Protein AF-A0A932V2Q3-F1 (afdb_monomer_lite)

pLDDT: mean 86.54, std 5.12, range [71.06, 93.81]

Radius of gyration: 13.2 Å; chains: 1; bounding box: 28×33×29 Å

Secondary structure (DSSP, 8-state):
-TTTS--SEEEEEE-TTTTHHHHHHHHHH-TT-EEEEEE-SSGGGHHHHHHHHHHH--SEEEPPTT-TTT-TTSHHHHHHHHHHHHTT--EEEEEHHHHHTT-SEEEEEETTT--EE-HHHHHHTT-PPPTT-EE-

Structure (mmCIF, N/CA/C/O backbone):
data_AF-A0A932V2Q3-F1
#
_entry.id   AF-A0A932V2Q3-F1
#
loop_
_atom_site.group_PDB
_atom_site.id
_atom_site.type_symbol
_atom_site.label_atom_id
_atom_site.label_alt_id
_atom_site.label_comp_id
_atom_site.label_asym_id
_atom_site.label_entity_id
_atom_site.label_seq_id
_atom_site.pdbx_PDB_ins_code
_atom_site.Cartn_x
_atom_site.Cartn_y
_atom_site.Cartn_z
_atom_site.occupancy
_atom_site.B_iso_or_equiv
_atom_site.auth_seq_id
_atom_site.auth_comp_id
_atom_site.auth_asym_id
_atom_site.auth_atom_id
_atom_site.pdbx_PDB_model_num
ATOM 1 N N . MET A 1 1 ? -2.953 -3.884 -9.403 1.00 71.06 1 MET A N 1
ATOM 2 C CA . MET A 1 1 ? -3.265 -4.490 -8.091 1.00 71.06 1 MET A CA 1
ATOM 3 C C . MET A 1 1 ? -4.175 -5.707 -8.214 1.00 71.06 1 MET A C 1
ATOM 5 O O . MET A 1 1 ? -3.697 -6.764 -7.868 1.00 71.06 1 MET A O 1
ATOM 9 N N . LYS A 1 2 ? -5.369 -5.631 -8.825 1.00 71.88 2 LYS A N 1
ATOM 10 C CA . LYS A 1 2 ? -6.261 -6.798 -9.059 1.00 71.88 2 LYS A CA 1
ATOM 11 C C . LYS A 1 2 ? -5.620 -8.071 -9.627 1.00 71.88 2 LYS A C 1
ATOM 13 O O . LYS A 1 2 ? -5.977 -9.171 -9.242 1.00 71.88 2 LYS A O 1
ATOM 18 N N . LYS A 1 3 ? -4.686 -7.923 -10.574 1.00 73.56 3 LYS A N 1
ATOM 19 C CA . LYS A 1 3 ? -3.943 -9.065 -11.141 1.00 73.56 3 LYS A CA 1
ATOM 20 C C . LYS A 1 3 ? -2.920 -9.663 -10.166 1.00 73.56 3 LYS A C 1
ATOM 22 O O . LYS A 1 3 ? -2.552 -10.816 -10.316 1.00 73.56 3 LYS A O 1
ATOM 27 N N . ALA A 1 4 ? -2.430 -8.854 -9.229 1.00 75.62 4 ALA A N 1
ATOM 28 C CA . ALA A 1 4 ? -1.436 -9.237 -8.232 1.00 75.62 4 ALA A CA 1
ATOM 29 C C . ALA A 1 4 ? -2.104 -9.818 -6.978 1.00 75.62 4 ALA A C 1
ATOM 31 O O . ALA A 1 4 ? -1.672 -10.857 -6.496 1.00 75.62 4 ALA A O 1
ATOM 32 N N . TRP A 1 5 ? -3.175 -9.180 -6.497 1.00 78.62 5 TRP A N 1
ATOM 33 C CA . TRP A 1 5 ? -3.964 -9.597 -5.342 1.00 78.62 5 TRP A CA 1
ATOM 34 C C . TRP A 1 5 ? -5.460 -9.526 -5.657 1.00 78.62 5 TRP A C 1
ATOM 36 O O . TRP A 1 5 ? -5.896 -8.537 -6.259 1.00 78.62 5 TRP A O 1
ATOM 46 N N . PRO A 1 6 ? -6.255 -10.517 -5.224 1.00 72.50 6 PRO A N 1
ATOM 47 C CA . PRO A 1 6 ? -7.704 -10.414 -5.258 1.00 72.50 6 PRO A CA 1
ATOM 48 C C . PRO A 1 6 ? -8.147 -9.400 -4.194 1.00 72.50 6 PRO A C 1
ATOM 50 O O . PRO A 1 6 ? -8.270 -9.734 -3.023 1.00 72.50 6 PRO A O 1
ATOM 53 N N . CYS A 1 7 ? -8.326 -8.141 -4.594 1.00 81.56 7 CYS A N 1
ATOM 54 C CA . CYS A 1 7 ? -8.788 -7.068 -3.719 1.00 81.56 7 CYS A CA 1
ATOM 55 C C . CYS A 1 7 ? -10.052 -6.408 -4.281 1.00 81.56 7 CYS A C 1
ATOM 57 O O . CYS A 1 7 ? -10.106 -6.016 -5.453 1.00 81.56 7 CYS A O 1
ATOM 59 N N . GLU A 1 8 ? -11.065 -6.273 -3.428 1.00 87.69 8 GLU A N 1
ATOM 60 C CA . GLU A 1 8 ? -12.301 -5.550 -3.714 1.00 87.69 8 GLU A CA 1
ATOM 61 C C . GLU A 1 8 ? -12.270 -4.152 -3.104 1.00 87.69 8 GLU A C 1
ATOM 63 O O . GLU A 1 8 ? -12.750 -3.206 -3.725 1.00 87.69 8 GLU A O 1
ATOM 68 N N . THR A 1 9 ? -11.681 -4.003 -1.917 1.00 91.44 9 THR A N 1
ATOM 69 C CA . THR A 1 9 ? -11.577 -2.742 -1.185 1.00 91.44 9 THR A CA 1
ATOM 70 C C . THR A 1 9 ? -10.122 -2.395 -0.904 1.00 91.44 9 THR A C 1
ATOM 72 O O . THR A 1 9 ? -9.409 -3.130 -0.225 1.00 91.44 9 THR A O 1
ATOM 75 N N . ILE A 1 10 ? -9.690 -1.228 -1.375 1.00 92.00 10 ILE A N 1
ATOM 76 C CA . ILE A 1 10 ? -8.359 -0.681 -1.102 1.00 92.00 10 ILE A CA 1
ATOM 77 C C . ILE A 1 10 ? -8.522 0.566 -0.251 1.00 92.00 10 ILE A C 1
ATOM 79 O O . ILE A 1 10 ? -9.309 1.451 -0.587 1.00 92.00 10 ILE A O 1
ATOM 83 N N . ALA A 1 11 ? -7.754 0.661 0.828 1.00 93.81 11 ALA A N 1
ATOM 84 C CA . ALA A 1 11 ? -7.651 1.891 1.590 1.00 93.81 11 ALA A CA 1
ATOM 85 C C . ALA A 1 11 ? -6.427 2.716 1.183 1.00 93.81 11 ALA A C 1
ATOM 87 O O . ALA A 1 11 ? -5.381 2.182 0.821 1.00 93.81 11 ALA A O 1
ATOM 88 N N . VAL A 1 12 ? -6.555 4.033 1.277 1.00 92.94 12 VAL A N 1
ATOM 89 C CA . VAL A 1 12 ? -5.475 4.994 1.060 1.00 92.94 12 VAL A CA 1
ATOM 90 C C . VAL A 1 12 ? -5.440 5.924 2.256 1.00 92.94 12 VAL A C 1
ATOM 92 O O . VAL A 1 12 ? -6.464 6.507 2.606 1.00 92.94 12 VAL A O 1
ATOM 95 N N . VAL A 1 13 ? -4.274 6.065 2.879 1.00 92.69 13 VAL A N 1
ATOM 96 C CA . VAL A 1 13 ? -4.055 7.028 3.963 1.00 92.69 13 VAL A CA 1
ATOM 97 C C . VAL A 1 13 ? -3.233 8.170 3.393 1.00 92.69 13 VAL A C 1
ATOM 99 O O . VAL A 1 13 ? -2.108 7.946 2.955 1.00 92.69 13 VAL A O 1
ATOM 102 N N . CYS A 1 14 ? -3.796 9.371 3.346 1.00 92.38 14 CYS A N 1
ATOM 103 C CA . CYS A 1 14 ? -3.135 10.522 2.733 1.00 92.38 14 CYS A CA 1
ATOM 104 C C . CYS A 1 14 ? -3.750 11.841 3.203 1.00 92.38 14 CYS A C 1
ATOM 106 O O . CYS A 1 14 ? -4.896 11.869 3.653 1.00 92.38 14 CYS A O 1
ATOM 108 N N . ASP A 1 15 ? -3.038 12.948 3.008 1.00 92.19 15 ASP A N 1
ATOM 109 C CA . ASP A 1 15 ? -3.664 14.267 3.029 1.00 92.19 15 ASP A CA 1
ATOM 110 C C . ASP A 1 15 ? -4.443 14.472 1.731 1.00 92.19 15 ASP A C 1
ATOM 112 O O . ASP A 1 15 ? -3.875 14.743 0.672 1.00 92.19 15 ASP A O 1
ATOM 116 N N . THR A 1 16 ? -5.769 14.383 1.814 1.00 89.62 16 THR A N 1
ATOM 117 C CA . THR A 1 16 ? -6.662 14.530 0.656 1.00 89.62 16 THR A CA 1
ATOM 118 C C . THR A 1 16 ? -6.455 15.827 -0.112 1.00 89.62 16 THR A C 1
ATOM 120 O O . THR A 1 16 ? -6.672 15.835 -1.319 1.00 89.62 16 THR A O 1
ATOM 123 N N . ASN A 1 17 ? -6.022 16.912 0.540 1.00 88.75 17 ASN A N 1
ATOM 124 C CA . ASN A 1 17 ? -5.790 18.190 -0.131 1.00 88.75 17 ASN A CA 1
ATOM 125 C C . ASN A 1 17 ? -4.498 18.178 -0.947 1.00 88.75 17 ASN A C 1
ATOM 127 O O . ASN A 1 17 ? -4.502 18.640 -2.087 1.00 88.75 17 ASN A O 1
ATOM 131 N N . GLY A 1 18 ? -3.423 17.625 -0.382 1.00 86.25 18 GLY A N 1
ATOM 132 C CA . GLY A 1 18 ? -2.136 17.485 -1.067 1.00 86.25 18 GLY A CA 1
ATOM 133 C C . GLY A 1 18 ? -2.149 16.405 -2.151 1.00 86.25 18 GLY A C 1
ATOM 134 O O . GLY A 1 18 ? -1.447 16.529 -3.149 1.00 86.25 18 GLY A O 1
ATOM 135 N N . SER A 1 19 ? -2.999 15.389 -1.996 1.00 89.12 19 SER A N 1
ATOM 136 C CA . SER A 1 19 ? -2.993 14.178 -2.824 1.00 89.12 19 SER A CA 1
ATOM 137 C C . SER A 1 19 ? -4.169 14.081 -3.809 1.00 89.12 19 SER A C 1
ATOM 139 O O . SER A 1 19 ? -4.394 13.016 -4.385 1.00 89.12 19 SER A O 1
ATOM 141 N N . LYS A 1 20 ? -4.912 15.173 -4.071 1.00 87.81 20 LYS A N 1
ATOM 142 C CA . LYS A 1 20 ? -6.096 15.167 -4.967 1.00 87.81 20 LYS A CA 1
ATOM 143 C C . LYS A 1 20 ? -5.819 14.554 -6.340 1.00 87.81 20 LYS A C 1
ATOM 145 O O . LYS A 1 20 ? -6.581 13.709 -6.793 1.00 87.81 20 LYS A O 1
ATOM 150 N N . ALA A 1 21 ? -4.731 14.954 -6.999 1.00 87.69 21 ALA A N 1
ATOM 151 C CA . ALA A 1 21 ? -4.399 14.464 -8.340 1.00 87.69 21 ALA A CA 1
ATOM 152 C C . ALA A 1 21 ? -4.108 12.950 -8.355 1.00 87.69 21 ALA A C 1
ATOM 154 O O . ALA A 1 21 ? -4.572 12.229 -9.244 1.00 87.69 21 ALA A O 1
ATOM 155 N N . ALA A 1 22 ? -3.396 12.460 -7.334 1.00 86.62 22 ALA A N 1
ATOM 156 C CA . ALA A 1 22 ? -3.114 11.040 -7.160 1.00 86.62 22 ALA A CA 1
ATOM 157 C C . ALA A 1 22 ? -4.397 10.247 -6.860 1.00 86.62 22 ALA A C 1
ATOM 159 O O . ALA A 1 22 ? -4.624 9.205 -7.471 1.00 86.62 22 ALA A O 1
ATOM 160 N N . LEU A 1 23 ? -5.276 10.768 -5.996 1.00 88.00 23 LEU A N 1
ATOM 161 C CA . LEU A 1 23 ? -6.567 10.149 -5.679 1.00 88.00 23 LEU A CA 1
ATOM 162 C C . LEU A 1 23 ? -7.508 10.094 -6.889 1.00 88.00 23 LEU A C 1
ATOM 164 O O . LEU A 1 23 ? -8.150 9.066 -7.107 1.00 88.00 23 LEU A O 1
ATOM 168 N N . SER A 1 24 ? -7.571 11.150 -7.702 1.00 87.44 24 SER A N 1
ATOM 169 C CA . SER A 1 24 ? -8.364 11.160 -8.938 1.00 87.44 24 SER A CA 1
ATOM 170 C C . SER A 1 24 ? -7.854 10.123 -9.937 1.00 87.44 24 SER A C 1
ATOM 172 O O . SER A 1 24 ? -8.639 9.341 -10.469 1.00 87.44 24 SER A O 1
ATOM 174 N N . THR A 1 25 ? -6.533 10.062 -10.136 1.00 87.12 25 THR A N 1
ATOM 175 C CA . THR A 1 25 ? -5.896 9.050 -10.996 1.00 87.12 25 THR A CA 1
ATOM 176 C C . THR A 1 25 ? -6.189 7.640 -10.493 1.00 87.12 25 THR A C 1
ATOM 178 O O . THR A 1 25 ? -6.585 6.769 -11.267 1.00 87.12 25 THR A O 1
ATOM 181 N N . LEU A 1 26 ? -6.047 7.418 -9.184 1.00 85.31 26 LEU A N 1
ATOM 182 C CA . LEU A 1 26 ? -6.322 6.130 -8.564 1.00 85.31 26 LEU A CA 1
ATOM 183 C C . LEU A 1 26 ? -7.787 5.724 -8.740 1.00 85.31 26 LEU A C 1
ATOM 185 O O . LEU A 1 26 ? -8.057 4.589 -9.117 1.00 85.31 26 LEU A O 1
ATOM 189 N N . THR A 1 27 ? -8.720 6.646 -8.511 1.00 85.19 27 THR A N 1
ATOM 190 C CA . THR A 1 27 ? -10.162 6.394 -8.645 1.00 85.19 27 THR A CA 1
ATOM 191 C C . THR A 1 27 ? -10.549 6.079 -10.082 1.00 85.19 27 THR A C 1
ATOM 193 O O . THR A 1 27 ? -11.302 5.135 -10.307 1.00 85.19 27 THR A O 1
ATOM 196 N N . GLY A 1 28 ? -9.970 6.781 -11.059 1.00 83.44 28 GLY A N 1
ATOM 197 C CA . GLY A 1 28 ? -10.153 6.455 -12.474 1.00 83.44 28 GLY A CA 1
ATOM 198 C C . GLY A 1 28 ? -9.590 5.079 -12.854 1.00 83.44 28 GLY A C 1
ATOM 199 O O . GLY A 1 28 ? -10.187 4.364 -13.655 1.00 83.44 28 GLY A O 1
ATOM 200 N N . ALA A 1 29 ? -8.469 4.671 -12.252 1.00 80.38 29 ALA A N 1
ATOM 201 C CA . ALA A 1 29 ? -7.836 3.377 -12.512 1.00 80.38 29 ALA A CA 1
ATOM 202 C C . ALA A 1 29 ? -8.474 2.203 -11.741 1.00 80.38 29 ALA A C 1
ATOM 204 O O . ALA A 1 29 ? -8.316 1.044 -12.132 1.00 80.38 29 ALA A O 1
ATOM 205 N N . ALA A 1 30 ? -9.190 2.471 -10.647 1.00 80.25 30 ALA A N 1
ATOM 206 C CA . ALA A 1 30 ? -9.749 1.470 -9.742 1.00 80.25 30 ALA A CA 1
ATOM 207 C C . ALA A 1 30 ? -11.088 0.889 -10.223 1.00 80.25 30 ALA A C 1
ATOM 209 O O . ALA A 1 30 ? -12.054 0.774 -9.468 1.00 80.25 30 ALA A O 1
ATOM 210 N N . THR A 1 31 ? -11.158 0.476 -11.487 1.00 77.31 31 THR A N 1
ATOM 211 C CA . THR A 1 31 ? -12.373 -0.107 -12.065 1.00 77.31 31 THR A CA 1
ATOM 212 C C . THR A 1 31 ? -12.789 -1.374 -11.312 1.00 77.31 31 THR A C 1
ATOM 214 O O . THR A 1 31 ? -12.071 -2.378 -11.251 1.00 77.31 31 THR A O 1
ATOM 217 N N . GLY A 1 32 ? -13.970 -1.313 -10.690 1.00 79.44 32 GLY A N 1
ATOM 218 C CA . GLY A 1 32 ? -14.545 -2.385 -9.876 1.00 79.44 32 GLY A CA 1
ATOM 219 C C . GLY A 1 32 ? -13.817 -2.650 -8.553 1.00 79.44 32 GLY A C 1
ATOM 220 O O . GLY A 1 32 ? -13.871 -3.783 -8.084 1.00 79.44 32 GLY A O 1
ATOM 221 N N . MET A 1 33 ? -13.074 -1.682 -8.009 1.00 86.31 33 MET A N 1
ATOM 222 C CA . MET A 1 33 ? -12.582 -1.701 -6.624 1.00 86.31 33 MET A CA 1
ATOM 223 C C . MET A 1 33 ? -13.188 -0.520 -5.868 1.00 86.31 33 MET A C 1
ATOM 225 O O . MET A 1 33 ? -13.325 0.572 -6.415 1.00 86.31 33 MET A O 1
ATOM 229 N N . LYS A 1 34 ? -13.527 -0.717 -4.597 1.00 90.50 34 LYS A N 1
ATOM 230 C CA . LYS A 1 34 ? -13.924 0.355 -3.689 1.00 90.50 34 LYS A CA 1
ATOM 231 C C . LYS A 1 34 ? -12.667 0.998 -3.116 1.00 90.50 34 LYS A C 1
ATOM 233 O O . LYS A 1 34 ? -11.853 0.318 -2.496 1.00 90.50 34 LYS A O 1
ATOM 238 N N . ILE A 1 35 ? -12.518 2.306 -3.302 1.00 91.31 35 ILE A N 1
ATOM 239 C CA . ILE A 1 35 ? -11.453 3.069 -2.649 1.00 91.31 35 ILE A CA 1
ATOM 240 C C . ILE A 1 35 ? -12.006 3.684 -1.371 1.00 91.31 35 ILE A C 1
ATOM 242 O O . ILE A 1 35 ? -12.960 4.460 -1.400 1.00 91.31 35 ILE A O 1
ATOM 246 N N . MET A 1 36 ? -11.370 3.364 -0.252 1.00 93.19 36 MET A N 1
ATOM 247 C CA . MET A 1 36 ? -11.590 4.011 1.031 1.00 93.19 36 MET A CA 1
ATOM 248 C C . MET A 1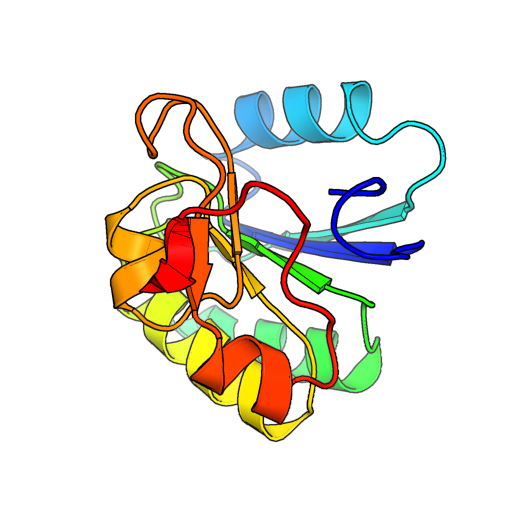 36 ? -10.464 5.006 1.288 1.00 93.19 36 MET A C 1
ATOM 250 O O . MET A 1 36 ? -9.316 4.615 1.468 1.00 93.19 36 MET A O 1
ATOM 254 N N . VAL A 1 37 ? -10.780 6.294 1.338 1.00 93.00 37 VAL A N 1
ATOM 255 C CA . VAL A 1 37 ? -9.783 7.316 1.669 1.00 93.00 37 VAL A CA 1
ATOM 256 C C . VAL A 1 37 ? -9.874 7.650 3.153 1.00 93.00 37 VAL A C 1
ATOM 258 O O . VAL A 1 37 ? -10.945 7.987 3.656 1.00 93.00 37 VAL A O 1
ATOM 261 N N . VAL A 1 38 ? -8.748 7.547 3.849 1.00 93.75 38 VAL A N 1
ATOM 262 C CA . VAL A 1 38 ? -8.582 7.951 5.244 1.00 93.75 38 VAL A CA 1
ATOM 263 C C . VAL A 1 38 ? -7.742 9.221 5.251 1.00 93.75 38 VAL A C 1
ATOM 265 O O . VAL A 1 38 ? -6.526 9.182 5.057 1.00 93.75 38 VAL A O 1
ATOM 268 N N . ASP A 1 39 ? -8.417 10.353 5.427 1.00 92.44 39 ASP A N 1
ATOM 269 C CA . ASP A 1 39 ? -7.775 11.664 5.429 1.00 92.44 39 ASP A CA 1
ATOM 270 C C . ASP A 1 39 ? -6.938 11.867 6.697 1.00 92.44 39 ASP A C 1
ATOM 272 O O . ASP A 1 39 ? -7.430 11.692 7.814 1.00 92.44 39 ASP A O 1
ATOM 276 N N . VAL A 1 40 ? -5.678 12.259 6.520 1.00 91.94 40 VAL A N 1
ATOM 277 C CA . VAL A 1 40 ? -4.764 12.619 7.611 1.00 91.94 40 VAL A CA 1
ATOM 278 C C . VAL A 1 40 ? -4.166 13.997 7.349 1.00 91.94 40 VAL A C 1
ATOM 280 O O . VAL A 1 40 ? -3.700 14.282 6.249 1.00 91.94 40 VAL A O 1
ATOM 283 N N . LYS A 1 41 ? -4.164 14.882 8.353 1.00 89.62 41 LYS A N 1
ATOM 284 C CA . LYS A 1 41 ? -3.594 16.236 8.232 1.00 89.62 41 LYS A CA 1
ATOM 285 C C . LYS A 1 41 ? -2.220 16.354 8.880 1.00 89.62 41 LYS A C 1
ATOM 287 O O . LYS A 1 41 ? -1.461 17.260 8.524 1.00 89.62 41 LYS A O 1
ATOM 292 N N . GLY A 1 42 ? -1.873 15.428 9.769 1.00 87.12 42 GLY A N 1
ATOM 293 C CA . GLY A 1 42 ? -0.542 15.300 10.348 1.00 87.12 42 GLY A CA 1
ATOM 294 C C . GLY A 1 42 ? -0.301 13.955 11.038 1.00 87.12 42 GLY A C 1
ATOM 295 O O . GLY A 1 42 ? -1.205 13.119 11.115 1.00 87.12 42 GLY A O 1
ATOM 296 N N . PRO A 1 43 ? 0.913 13.741 11.579 1.00 81.75 43 PRO A N 1
ATOM 297 C CA . PRO A 1 43 ? 1.278 12.507 12.276 1.00 81.75 43 PRO A CA 1
ATOM 298 C C . PRO A 1 43 ? 0.351 12.156 13.450 1.00 81.75 43 PRO A C 1
ATOM 300 O O . PRO A 1 43 ? 0.132 10.979 13.729 1.00 81.75 43 PRO A O 1
ATOM 303 N N . GLN A 1 44 ? -0.242 13.156 14.111 1.00 86.75 44 GLN A N 1
ATOM 304 C CA . GLN A 1 44 ? -1.193 12.949 15.207 1.00 86.75 44 GLN A CA 1
ATOM 305 C C . GLN A 1 44 ? -2.481 12.221 14.779 1.00 86.75 44 GLN A C 1
ATOM 307 O O . GLN A 1 44 ? -3.115 11.555 15.597 1.00 86.75 44 GLN A O 1
ATOM 312 N N . ASP A 1 45 ? -2.857 12.296 13.498 1.00 90.31 45 ASP A N 1
ATOM 313 C CA . ASP A 1 45 ? -4.080 11.669 12.981 1.00 90.31 45 ASP A CA 1
ATOM 314 C C . ASP A 1 45 ? -3.887 10.174 12.683 1.00 90.31 45 ASP A C 1
ATOM 316 O O . ASP A 1 45 ? -4.857 9.428 12.531 1.00 90.31 45 ASP A O 1
ATOM 320 N N . MET A 1 46 ? -2.637 9.701 12.666 1.00 89.00 46 MET A N 1
ATOM 321 C CA . MET A 1 46 ? -2.287 8.325 12.303 1.00 89.00 46 MET A CA 1
ATOM 322 C C . MET A 1 46 ? -2.895 7.288 13.249 1.00 89.00 46 MET A C 1
ATOM 324 O O . MET A 1 46 ? -3.290 6.211 12.807 1.00 89.00 46 MET A O 1
ATOM 328 N N . GLY A 1 47 ? -3.033 7.608 14.540 1.00 89.25 47 GLY A N 1
ATOM 329 C CA . GLY A 1 47 ? -3.697 6.720 15.498 1.00 89.25 47 GLY A CA 1
ATOM 330 C C . GLY A 1 47 ? -5.170 6.479 15.144 1.00 89.25 47 GLY A C 1
ATOM 331 O O . GLY A 1 47 ? -5.642 5.341 15.158 1.00 89.25 47 GLY A O 1
ATOM 332 N N . LYS A 1 48 ? -5.885 7.539 14.742 1.00 90.06 48 LYS A N 1
ATOM 333 C CA . LYS A 1 48 ? -7.277 7.446 14.272 1.00 90.06 48 LYS A CA 1
ATOM 334 C C . LYS A 1 48 ? -7.365 6.726 12.929 1.00 90.06 48 LYS A C 1
ATOM 336 O O . LYS A 1 48 ? -8.277 5.920 12.734 1.00 90.06 48 LYS A O 1
ATOM 341 N N . ALA A 1 49 ? -6.406 6.970 12.035 1.00 92.06 49 ALA A N 1
ATOM 342 C CA . ALA A 1 49 ? -6.325 6.273 10.759 1.00 92.06 49 ALA A CA 1
ATOM 343 C C . ALA A 1 49 ? -6.182 4.758 10.963 1.00 92.06 49 ALA A C 1
ATOM 345 O O . ALA A 1 49 ? -6.972 3.991 10.420 1.00 92.06 49 ALA A O 1
ATOM 346 N N . ILE A 1 50 ? -5.266 4.320 11.831 1.00 92.56 50 ILE A N 1
ATOM 347 C CA . ILE A 1 50 ? -5.088 2.900 12.169 1.00 92.56 50 ILE A CA 1
ATOM 348 C C . ILE A 1 50 ? -6.356 2.309 12.783 1.00 92.56 50 ILE A C 1
ATOM 350 O O . ILE A 1 50 ? -6.780 1.236 12.366 1.00 92.56 50 ILE A O 1
ATOM 354 N N . SER A 1 51 ? -6.992 3.003 13.732 1.00 92.75 51 SER A N 1
ATOM 355 C CA . SER A 1 51 ? -8.255 2.538 14.327 1.00 92.75 51 SER A CA 1
ATOM 356 C C . SER A 1 51 ? -9.344 2.328 13.265 1.00 92.75 51 SER A C 1
ATOM 358 O O . SER A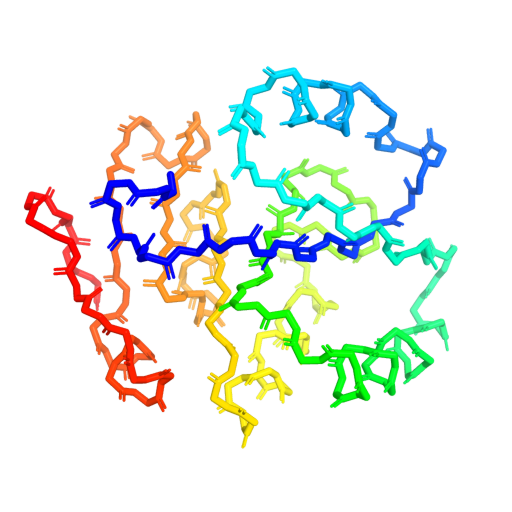 1 51 ? -10.034 1.304 13.252 1.00 92.75 51 SER A O 1
ATOM 360 N N . THR A 1 52 ? -9.438 3.256 12.310 1.00 93.69 52 THR A N 1
ATOM 361 C CA . THR A 1 52 ? -10.374 3.170 11.183 1.00 93.69 52 THR A CA 1
ATOM 362 C C . THR A 1 52 ? -10.063 1.967 10.297 1.00 93.69 52 THR A C 1
ATOM 364 O O . THR A 1 52 ? -10.964 1.187 10.000 1.00 93.69 52 THR A O 1
ATOM 367 N N . LEU A 1 53 ? -8.798 1.767 9.919 1.00 93.38 53 LEU A N 1
ATOM 368 C CA . LEU A 1 53 ? -8.369 0.648 9.073 1.00 93.38 53 LEU A CA 1
ATOM 369 C C . LEU A 1 53 ? -8.607 -0.705 9.749 1.00 93.38 53 LEU A C 1
ATOM 371 O O . LEU A 1 53 ? -9.152 -1.608 9.124 1.00 93.38 53 LEU A O 1
ATOM 375 N N . THR A 1 54 ? -8.289 -0.831 11.037 1.00 91.25 54 THR A N 1
ATOM 376 C CA . THR A 1 54 ? -8.535 -2.053 11.818 1.00 91.25 54 THR A CA 1
ATOM 377 C C . THR A 1 54 ? -10.025 -2.375 11.926 1.00 91.25 54 THR A C 1
ATOM 379 O O . THR A 1 54 ? -10.410 -3.542 11.881 1.00 91.25 54 THR A O 1
ATOM 382 N N . SER A 1 55 ? -10.872 -1.349 12.044 1.00 91.88 55 SER A N 1
ATOM 383 C CA . SER A 1 55 ? -12.326 -1.519 12.146 1.00 91.88 55 SER A CA 1
ATOM 384 C C . SER A 1 55 ? -12.966 -1.856 10.800 1.00 91.88 55 SER A C 1
ATOM 386 O O . SER A 1 55 ? -13.885 -2.667 10.728 1.00 91.88 55 SER A O 1
ATOM 388 N N . ARG A 1 56 ? -12.490 -1.221 9.725 1.00 91.69 56 ARG A N 1
ATOM 389 C CA . ARG A 1 56 ? -13.035 -1.371 8.371 1.00 91.69 56 ARG A CA 1
ATOM 390 C C . ARG A 1 56 ? -12.481 -2.579 7.620 1.00 91.69 56 ARG A C 1
ATOM 392 O O . ARG A 1 56 ? -13.161 -3.043 6.715 1.00 91.69 56 ARG A O 1
ATOM 399 N N . LYS A 1 57 ? -11.285 -3.054 7.987 1.00 88.56 57 LYS A N 1
ATOM 400 C CA . LYS A 1 57 ? -10.565 -4.188 7.387 1.00 88.56 57 LYS A CA 1
ATOM 401 C C . LYS A 1 57 ? -10.566 -4.148 5.850 1.00 88.56 57 LYS A C 1
ATOM 403 O O . LYS A 1 57 ? -11.184 -5.005 5.226 1.00 88.56 57 LYS A O 1
ATOM 408 N N . PRO A 1 58 ? -9.920 -3.142 5.234 1.00 92.06 58 PRO A N 1
ATOM 409 C CA . PRO A 1 58 ? -9.724 -3.152 3.788 1.00 92.06 58 PRO A CA 1
ATOM 410 C C . PRO A 1 58 ? -8.865 -4.358 3.379 1.00 92.06 58 PRO A C 1
ATOM 412 O O . PRO A 1 58 ? -8.040 -4.825 4.166 1.00 92.06 58 PRO A O 1
ATOM 415 N N . ASP A 1 59 ? -9.007 -4.815 2.135 1.00 91.88 59 ASP A N 1
ATOM 416 C CA . ASP A 1 59 ? -8.245 -5.963 1.623 1.00 91.88 59 ASP A CA 1
ATOM 417 C C . ASP A 1 59 ? -6.767 -5.624 1.421 1.00 91.88 59 ASP A C 1
ATOM 419 O O . ASP A 1 59 ? -5.903 -6.492 1.488 1.00 91.88 59 ASP A O 1
ATOM 423 N N . ALA A 1 60 ? -6.470 -4.355 1.142 1.00 92.12 60 ALA A N 1
ATOM 424 C CA . ALA A 1 60 ? -5.114 -3.848 1.018 1.00 92.12 60 ALA A CA 1
ATOM 425 C C . ALA A 1 60 ? -5.059 -2.349 1.313 1.00 92.12 60 ALA A C 1
ATOM 427 O O . ALA A 1 60 ? -6.061 -1.634 1.214 1.00 92.12 60 ALA A O 1
ATOM 428 N N . ILE A 1 61 ? -3.861 -1.857 1.612 1.00 92.56 61 ILE A N 1
ATOM 429 C CA . ILE A 1 61 ? -3.578 -0.422 1.690 1.00 92.56 61 ILE A CA 1
ATOM 430 C C . ILE A 1 61 ? -2.620 -0.028 0.582 1.00 92.56 61 ILE A C 1
ATOM 432 O O . ILE A 1 61 ? -1.604 -0.685 0.383 1.00 92.56 61 ILE A O 1
ATOM 436 N N . LEU A 1 62 ? -2.923 1.063 -0.112 1.00 91.00 62 LEU A N 1
ATOM 437 C CA . LEU A 1 62 ? -2.021 1.683 -1.069 1.00 91.00 62 LEU A CA 1
ATOM 438 C C . LEU A 1 62 ? -1.372 2.917 -0.446 1.00 91.00 62 LEU A C 1
ATOM 440 O O . LEU A 1 62 ? -2.057 3.834 0.007 1.00 91.00 62 LEU A O 1
ATOM 444 N N . LEU A 1 63 ? -0.048 2.937 -0.473 1.00 90.38 63 LEU A N 1
ATOM 445 C CA . LEU A 1 63 ? 0.769 4.086 -0.122 1.00 90.38 63 LEU A CA 1
ATOM 446 C C . LEU A 1 63 ? 0.993 4.930 -1.382 1.00 90.38 63 LEU A C 1
ATOM 448 O O . LEU A 1 63 ? 1.306 4.398 -2.447 1.00 90.38 63 LEU A O 1
ATOM 452 N N . LEU A 1 64 ? 0.792 6.243 -1.276 1.00 86.94 64 LEU A N 1
ATOM 453 C CA . LEU A 1 64 ? 0.951 7.167 -2.398 1.00 86.94 64 LEU A CA 1
ATOM 454 C C . LEU A 1 64 ? 2.342 7.802 -2.370 1.00 86.94 64 LEU A C 1
ATOM 456 O O . LEU A 1 64 ? 2.728 8.413 -1.376 1.00 86.94 64 LEU A O 1
ATOM 460 N N . ALA A 1 65 ? 3.088 7.731 -3.470 1.00 81.06 65 ALA A N 1
ATOM 461 C CA . ALA A 1 65 ? 4.299 8.531 -3.616 1.00 81.06 65 ALA A CA 1
ATOM 462 C C . ALA A 1 65 ? 3.980 10.033 -3.513 1.00 81.06 65 ALA A C 1
ATOM 464 O O . ALA A 1 65 ? 3.022 10.520 -4.111 1.00 81.06 65 ALA A O 1
ATOM 465 N N . GLY A 1 66 ? 4.813 10.769 -2.775 1.00 79.44 66 GLY A N 1
ATOM 466 C CA . GLY A 1 66 ? 4.709 12.225 -2.658 1.00 79.44 66 GLY A CA 1
ATOM 467 C C . GLY A 1 66 ? 3.650 12.736 -1.676 1.00 79.44 66 GLY A C 1
ATOM 468 O O . GLY A 1 66 ? 3.571 13.948 -1.479 1.00 79.44 66 GLY A O 1
ATOM 469 N N . ASP A 1 67 ? 2.876 11.862 -1.017 1.00 85.81 67 ASP A N 1
ATOM 470 C CA . ASP A 1 67 ? 2.037 12.309 0.097 1.00 85.81 67 ASP A CA 1
ATOM 471 C C . ASP A 1 67 ? 2.916 12.798 1.259 1.00 85.81 67 ASP A C 1
ATOM 473 O O . ASP A 1 67 ? 3.826 12.108 1.721 1.00 85.81 67 ASP A O 1
ATOM 477 N N . ARG A 1 68 ? 2.639 14.009 1.750 1.00 84.00 68 ARG A N 1
ATOM 478 C CA . ARG A 1 68 ? 3.487 14.667 2.756 1.00 84.00 68 ARG A CA 1
ATOM 479 C C . ARG A 1 68 ? 3.441 14.012 4.140 1.00 84.00 68 ARG A C 1
ATOM 481 O O . ARG A 1 68 ? 4.290 14.320 4.971 1.00 84.00 68 ARG A O 1
ATOM 488 N N . ILE A 1 69 ? 2.431 13.184 4.422 1.00 85.19 69 ILE A N 1
ATOM 489 C CA . ILE A 1 69 ? 2.239 12.552 5.730 1.00 85.19 69 ILE A CA 1
ATOM 490 C C . ILE A 1 69 ? 2.624 11.080 5.645 1.00 85.19 69 ILE A C 1
ATOM 492 O O . ILE A 1 69 ? 3.631 10.658 6.212 1.00 85.19 69 ILE A O 1
ATOM 496 N N . ALA A 1 70 ? 1.839 10.300 4.912 1.00 84.44 70 ALA A N 1
ATOM 497 C CA . ALA A 1 70 ? 1.927 8.850 4.816 1.00 84.44 70 ALA A CA 1
ATOM 498 C C . ALA A 1 70 ? 2.487 8.391 3.463 1.00 84.44 70 ALA A C 1
ATOM 500 O O . ALA A 1 70 ? 2.249 7.257 3.045 1.00 84.44 70 ALA A O 1
ATOM 501 N N . GLY A 1 71 ? 3.222 9.269 2.778 1.00 83.94 71 GLY A N 1
ATOM 502 C CA . GLY A 1 71 ? 3.806 8.934 1.494 1.00 83.94 71 GLY A CA 1
ATOM 503 C C . GLY A 1 71 ? 4.868 7.852 1.587 1.00 83.94 71 GLY A C 1
ATOM 504 O O . GLY A 1 71 ? 5.534 7.688 2.613 1.00 83.94 71 GLY A O 1
ATOM 505 N N . ASP A 1 72 ? 5.031 7.119 0.491 1.00 81.62 72 ASP A N 1
ATOM 506 C CA . ASP A 1 72 ? 6.078 6.107 0.377 1.00 81.62 72 ASP A CA 1
ATOM 507 C C . ASP A 1 72 ? 7.444 6.654 0.796 1.00 81.62 72 ASP A C 1
ATOM 509 O O . ASP A 1 72 ? 7.851 7.734 0.367 1.00 81.62 72 ASP A O 1
ATOM 513 N N . GLY A 1 73 ? 8.179 5.892 1.604 1.00 78.19 73 GLY A N 1
ATOM 514 C CA . GLY A 1 73 ? 9.467 6.337 2.125 1.00 78.19 73 GLY A CA 1
ATOM 515 C C . GLY A 1 73 ? 9.366 7.103 3.447 1.00 78.19 73 GLY A C 1
ATOM 516 O O . GLY A 1 73 ? 10.390 7.281 4.105 1.00 78.19 73 GLY A O 1
ATOM 517 N N . SER A 1 74 ? 8.174 7.494 3.910 1.00 86.38 74 SER A N 1
ATOM 518 C CA . SER A 1 74 ? 8.024 8.223 5.174 1.00 86.38 74 SER A CA 1
ATOM 519 C C . SER A 1 74 ? 8.039 7.314 6.412 1.00 86.38 74 SER A C 1
ATOM 521 O O . SER A 1 74 ? 7.735 6.116 6.372 1.00 86.38 74 SER A O 1
ATOM 523 N N . ALA A 1 75 ? 8.353 7.906 7.569 1.00 86.12 75 ALA A N 1
ATOM 524 C CA . ALA A 1 75 ? 8.245 7.222 8.857 1.00 86.12 75 ALA A CA 1
ATOM 525 C C . ALA A 1 75 ? 6.794 6.802 9.166 1.00 86.12 75 ALA A C 1
ATOM 527 O O . ALA A 1 75 ? 6.561 5.738 9.740 1.00 86.12 75 ALA A O 1
ATOM 528 N N . ALA A 1 76 ? 5.807 7.600 8.744 1.00 87.44 76 ALA A N 1
ATOM 529 C CA . ALA A 1 76 ? 4.398 7.270 8.933 1.00 87.44 76 ALA A CA 1
ATOM 530 C C . ALA A 1 76 ? 3.961 6.098 8.039 1.00 87.44 76 ALA A C 1
ATOM 532 O O . ALA A 1 76 ? 3.200 5.247 8.499 1.00 87.44 76 ALA A O 1
ATOM 533 N N . ALA A 1 77 ? 4.482 6.000 6.810 1.00 88.44 77 ALA A N 1
ATOM 534 C CA . ALA A 1 77 ? 4.277 4.837 5.948 1.00 88.44 77 ALA A CA 1
ATOM 535 C C . ALA A 1 77 ? 4.868 3.566 6.578 1.00 88.44 77 ALA A C 1
ATOM 537 O O . ALA A 1 77 ? 4.186 2.547 6.657 1.00 88.44 77 ALA A O 1
ATOM 538 N N . THR A 1 78 ? 6.083 3.644 7.133 1.00 89.00 78 THR A N 1
ATOM 539 C CA . THR A 1 78 ? 6.706 2.523 7.866 1.00 89.00 78 THR A CA 1
ATOM 540 C C . THR A 1 78 ? 5.835 2.082 9.047 1.00 89.00 78 THR A C 1
ATOM 542 O O . THR A 1 78 ? 5.579 0.891 9.233 1.00 89.00 78 THR A O 1
ATOM 545 N N . PHE A 1 79 ? 5.317 3.039 9.819 1.00 89.50 79 PHE A N 1
ATOM 546 C CA . PHE A 1 79 ? 4.425 2.751 10.938 1.00 89.50 79 PHE A CA 1
ATOM 547 C C . PHE A 1 79 ? 3.112 2.093 10.487 1.00 89.50 79 PHE A C 1
ATOM 549 O O . PHE A 1 79 ? 2.680 1.114 11.096 1.00 89.50 79 PHE A O 1
ATOM 556 N N . LEU A 1 80 ? 2.499 2.573 9.399 1.00 89.88 80 LEU A N 1
ATOM 557 C CA . LEU A 1 80 ? 1.317 1.942 8.804 1.00 89.88 80 LEU A CA 1
ATOM 558 C C . LEU A 1 80 ? 1.603 0.505 8.377 1.00 89.88 80 LEU A C 1
ATOM 560 O O . LEU A 1 80 ? 0.863 -0.391 8.768 1.00 89.88 80 LEU A O 1
ATOM 564 N N . ILE A 1 81 ? 2.684 0.275 7.629 1.00 90.62 81 ILE A N 1
ATOM 565 C CA . ILE A 1 81 ? 3.086 -1.056 7.160 1.00 90.62 81 ILE A CA 1
ATOM 566 C C . ILE A 1 81 ? 3.172 -2.034 8.337 1.00 90.62 81 ILE A C 1
ATOM 568 O O . ILE A 1 81 ? 2.543 -3.090 8.310 1.00 90.62 81 ILE A O 1
ATOM 572 N N . GLN A 1 82 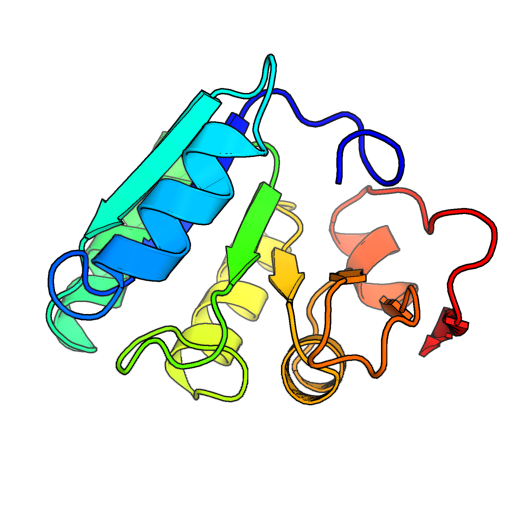? 3.887 -1.662 9.401 1.00 89.12 82 GLN A N 1
ATOM 573 C CA . GLN A 1 82 ? 4.067 -2.519 10.576 1.00 89.12 82 GLN A CA 1
ATOM 574 C C . GLN A 1 82 ? 2.743 -2.825 11.288 1.00 89.12 82 GLN A C 1
ATOM 576 O O . GLN A 1 82 ? 2.487 -3.967 11.674 1.00 89.12 82 GLN A O 1
ATOM 581 N N . ARG A 1 83 ? 1.881 -1.817 11.457 1.00 90.94 83 ARG A N 1
ATOM 582 C CA . ARG A 1 83 ? 0.590 -1.976 12.143 1.00 90.94 83 ARG A CA 1
ATOM 583 C C . ARG A 1 83 ? -0.393 -2.817 11.338 1.00 90.94 83 ARG A C 1
ATOM 585 O O . ARG A 1 83 ? -1.147 -3.585 11.925 1.00 90.94 83 ARG A O 1
ATOM 592 N N . MET A 1 84 ? -0.367 -2.697 10.016 1.00 91.25 84 MET A N 1
ATOM 593 C CA . MET A 1 84 ? -1.261 -3.424 9.116 1.00 91.25 84 MET A CA 1
ATOM 594 C C . MET A 1 84 ? -0.810 -4.869 8.921 1.00 91.25 84 MET A C 1
ATOM 596 O O . MET A 1 84 ? -1.640 -5.775 8.968 1.00 91.25 84 MET A O 1
ATOM 600 N N . ALA A 1 85 ? 0.502 -5.113 8.866 1.00 86.69 85 ALA A N 1
ATOM 601 C CA . ALA A 1 85 ? 1.055 -6.464 8.894 1.00 86.69 85 ALA A CA 1
ATOM 602 C C . ALA A 1 85 ? 0.617 -7.244 10.149 1.00 86.69 85 ALA A C 1
ATOM 604 O O . ALA A 1 85 ? 0.262 -8.417 10.046 1.00 86.69 85 ALA A O 1
ATOM 605 N N . ALA A 1 86 ? 0.553 -6.591 11.318 1.00 86.56 86 ALA A N 1
ATOM 606 C CA . ALA A 1 86 ? 0.103 -7.222 12.565 1.00 86.56 86 ALA A CA 1
ATOM 607 C C . ALA A 1 86 ? -1.357 -7.714 12.519 1.00 86.56 86 ALA A C 1
ATOM 609 O O . ALA A 1 86 ? -1.706 -8.663 13.218 1.00 86.56 86 ALA A O 1
ATOM 610 N N . ILE A 1 87 ? -2.201 -7.100 11.684 1.00 88.31 87 ILE A N 1
ATOM 611 C CA . ILE A 1 87 ? -3.598 -7.508 11.469 1.00 88.31 87 ILE A CA 1
ATOM 612 C C . ILE A 1 87 ? -3.812 -8.216 10.123 1.00 88.31 87 ILE A C 1
ATOM 614 O O . ILE A 1 87 ? -4.954 -8.395 9.706 1.00 88.31 87 ILE A O 1
ATOM 618 N N . LYS A 1 88 ? -2.724 -8.638 9.462 1.00 88.81 88 LYS A N 1
ATOM 619 C CA . LYS A 1 88 ? -2.716 -9.336 8.165 1.00 88.81 88 LYS A CA 1
ATOM 620 C C . LYS A 1 88 ? -3.366 -8.554 7.017 1.00 88.81 88 LYS A C 1
ATOM 622 O O . LYS A 1 88 ? -3.947 -9.148 6.118 1.00 88.81 88 LYS A O 1
ATOM 627 N N . VAL A 1 89 ? -3.248 -7.227 7.032 1.00 90.88 89 VAL A N 1
ATOM 628 C CA . VAL A 1 89 ? -3.631 -6.379 5.897 1.00 90.88 89 VAL A CA 1
ATOM 629 C C . VAL A 1 89 ? -2.365 -6.034 5.099 1.00 90.88 89 VAL A C 1
ATOM 631 O O . VAL A 1 89 ? -1.469 -5.377 5.640 1.00 90.88 89 VAL A O 1
ATOM 634 N N . PRO A 1 90 ? -2.247 -6.472 3.833 1.00 92.06 90 PRO A N 1
ATOM 635 C CA . PRO A 1 90 ? -1.091 -6.192 2.993 1.00 92.06 90 PRO A CA 1
ATOM 636 C C . PRO A 1 90 ? -1.044 -4.719 2.574 1.00 92.06 90 PRO A C 1
ATOM 638 O O . PRO A 1 90 ? -2.066 -4.067 2.345 1.00 92.06 90 PRO A O 1
ATOM 641 N N . THR A 1 91 ? 0.168 -4.199 2.411 1.00 92.94 91 THR A N 1
ATOM 642 C CA . THR A 1 91 ? 0.410 -2.845 1.905 1.00 92.94 91 THR A CA 1
ATOM 643 C C . THR A 1 91 ? 1.110 -2.891 0.548 1.00 92.94 91 THR A C 1
ATOM 645 O O . THR A 1 91 ? 2.040 -3.673 0.335 1.00 92.94 91 THR A O 1
ATOM 648 N N . ALA A 1 92 ? 0.661 -2.052 -0.379 1.00 91.75 92 ALA A N 1
ATOM 649 C CA . ALA A 1 92 ? 1.281 -1.807 -1.670 1.00 91.75 92 ALA A CA 1
ATOM 650 C C . ALA A 1 92 ? 1.930 -0.421 -1.668 1.00 91.75 92 ALA A C 1
ATOM 652 O O . ALA A 1 92 ? 1.281 0.572 -1.348 1.00 91.75 92 ALA A O 1
ATOM 653 N N . ALA A 1 93 ? 3.197 -0.368 -2.053 1.00 90.88 93 ALA A N 1
ATOM 654 C CA . ALA A 1 93 ? 3.949 0.848 -2.304 1.00 90.88 93 ALA A CA 1
ATOM 655 C C . ALA A 1 93 ? 4.003 1.152 -3.805 1.00 90.88 93 ALA A C 1
ATOM 657 O O . ALA A 1 93 ? 3.884 0.265 -4.654 1.00 90.88 93 ALA A O 1
ATOM 658 N N . THR A 1 94 ? 4.243 2.413 -4.130 1.00 87.88 94 THR A N 1
ATOM 659 C CA . THR A 1 94 ? 4.472 2.927 -5.487 1.00 87.88 94 THR A CA 1
ATOM 660 C C . THR A 1 94 ? 5.934 3.266 -5.784 1.00 87.88 94 THR A C 1
ATOM 662 O O . THR A 1 94 ? 6.269 3.611 -6.920 1.00 87.88 94 THR A O 1
ATOM 665 N N . THR A 1 95 ? 6.822 3.108 -4.797 1.00 86.44 95 THR A N 1
ATOM 666 C CA . THR A 1 95 ? 8.275 3.285 -4.936 1.00 86.44 95 THR A CA 1
ATOM 667 C C . THR A 1 95 ? 9.058 2.093 -4.394 1.00 86.44 95 THR A C 1
ATOM 669 O O . THR A 1 95 ? 8.573 1.356 -3.535 1.00 86.44 95 THR A O 1
ATOM 672 N N . GLU A 1 96 ? 10.304 1.929 -4.845 1.00 86.69 96 GLU A N 1
ATOM 673 C CA . GLU A 1 96 ? 11.210 0.903 -4.308 1.00 86.69 96 GLU A CA 1
ATOM 674 C C . GLU A 1 96 ? 11.479 1.090 -2.802 1.00 86.69 96 GLU A C 1
ATOM 676 O O . GLU A 1 96 ? 11.560 0.113 -2.054 1.00 86.69 96 GLU A O 1
ATOM 681 N N . ALA A 1 97 ? 11.566 2.341 -2.336 1.00 85.00 97 ALA A N 1
ATOM 682 C CA . ALA A 1 97 ? 11.779 2.655 -0.926 1.00 85.00 97 ALA A CA 1
ATOM 683 C C . ALA A 1 97 ? 10.651 2.106 -0.038 1.00 85.00 97 ALA A C 1
ATOM 685 O O . ALA A 1 97 ? 10.931 1.510 1.001 1.00 85.00 97 ALA A O 1
ATOM 686 N N . GLY A 1 98 ? 9.392 2.227 -0.470 1.00 84.75 98 GLY A N 1
ATOM 687 C CA . GLY A 1 98 ? 8.251 1.681 0.271 1.00 84.75 98 GLY A CA 1
ATOM 688 C C . GLY A 1 98 ? 8.279 0.150 0.375 1.00 84.75 98 GLY A C 1
ATOM 689 O O . GLY A 1 98 ? 7.955 -0.408 1.423 1.00 84.75 98 GLY A O 1
ATOM 690 N N . VAL A 1 99 ? 8.763 -0.553 -0.658 1.00 87.69 99 VAL A N 1
ATOM 691 C CA . VAL A 1 99 ? 8.945 -2.018 -0.596 1.00 87.69 99 VAL A CA 1
ATOM 692 C C . VAL A 1 99 ? 10.050 -2.396 0.387 1.00 87.69 99 VAL A C 1
ATOM 694 O O . VAL A 1 99 ? 9.870 -3.304 1.200 1.00 87.69 99 VAL A O 1
ATOM 697 N N . LYS A 1 100 ? 11.167 -1.657 0.385 1.00 87.38 100 LYS A N 1
ATOM 698 C CA . LYS A 1 100 ? 12.262 -1.842 1.355 1.00 87.38 100 LYS A CA 1
ATOM 699 C C . LYS A 1 100 ? 11.834 -1.550 2.797 1.00 87.38 100 LYS A C 1
ATOM 701 O O . LYS A 1 100 ? 12.360 -2.166 3.716 1.00 87.38 100 LYS A O 1
ATOM 706 N N . GLN A 1 101 ? 10.851 -0.673 3.001 1.00 86.94 101 GLN A N 1
ATOM 707 C CA . GLN A 1 101 ? 10.230 -0.416 4.310 1.00 86.94 101 GLN A CA 1
ATOM 708 C C . GLN A 1 101 ? 9.286 -1.533 4.777 1.00 86.94 101 GLN A C 1
ATOM 710 O O . GLN A 1 101 ? 8.789 -1.489 5.902 1.00 86.94 101 GLN A O 1
ATOM 715 N N . GLY A 1 102 ? 9.060 -2.545 3.938 1.00 86.06 102 GLY A N 1
ATOM 716 C CA . GLY A 1 102 ? 8.255 -3.712 4.266 1.00 86.06 102 GLY A CA 1
ATOM 717 C C . GLY A 1 102 ? 6.8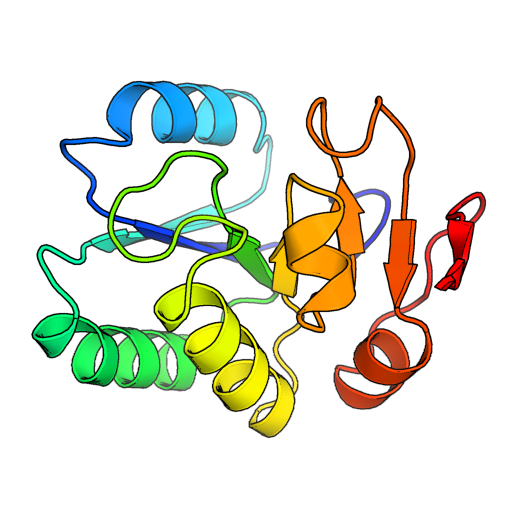83 -3.726 3.607 1.00 86.06 102 GLY A C 1
ATOM 718 O O . GLY A 1 102 ? 6.035 -4.487 4.056 1.00 86.06 102 GLY A O 1
ATOM 719 N N . ALA A 1 103 ? 6.623 -2.923 2.570 1.00 89.88 103 ALA A N 1
ATOM 720 C CA . ALA A 1 103 ? 5.418 -3.136 1.775 1.00 89.88 103 ALA A CA 1
ATOM 721 C C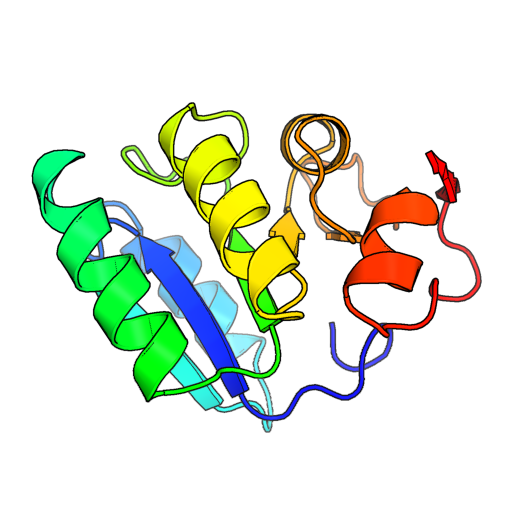 . ALA A 1 103 ? 5.473 -4.506 1.079 1.00 89.88 103 ALA A C 1
ATOM 723 O O . ALA A 1 103 ? 6.513 -4.919 0.566 1.00 89.88 103 ALA A O 1
ATOM 724 N N . ALA A 1 104 ? 4.348 -5.221 1.056 1.00 90.69 104 ALA A N 1
ATOM 725 C CA . ALA A 1 104 ? 4.273 -6.556 0.462 1.00 90.69 104 ALA A CA 1
ATOM 726 C C . ALA A 1 104 ? 4.418 -6.520 -1.073 1.00 90.69 104 ALA A C 1
ATOM 728 O O . ALA A 1 104 ? 4.866 -7.496 -1.684 1.00 90.69 104 ALA A O 1
ATOM 729 N N . LEU A 1 105 ? 4.074 -5.388 -1.694 1.00 90.44 105 LEU A N 1
ATOM 730 C CA . LEU A 1 105 ? 4.143 -5.170 -3.136 1.00 90.44 105 LEU A CA 1
ATOM 731 C C . LEU A 1 105 ? 4.664 -3.772 -3.463 1.00 90.44 105 LEU A C 1
ATOM 733 O O . LEU A 1 105 ? 4.304 -2.809 -2.796 1.00 90.44 105 LEU A O 1
ATOM 737 N N . GLY A 1 106 ? 5.450 -3.660 -4.529 1.00 88.81 106 GLY A N 1
ATOM 738 C CA . GLY A 1 106 ? 5.806 -2.407 -5.186 1.00 88.81 106 GLY A CA 1
ATOM 739 C C . GLY A 1 106 ? 5.262 -2.369 -6.604 1.00 88.81 106 GLY A C 1
ATOM 740 O O . GLY A 1 106 ? 5.555 -3.267 -7.396 1.00 88.81 106 GLY A O 1
ATOM 741 N N . VAL A 1 107 ? 4.486 -1.336 -6.931 1.00 83.94 107 VAL A N 1
ATOM 742 C CA . VAL A 1 107 ? 3.914 -1.122 -8.265 1.00 83.94 107 VAL A CA 1
ATOM 743 C C . VAL A 1 107 ? 3.880 0.351 -8.646 1.00 83.94 107 VAL A C 1
ATOM 745 O O . VAL A 1 107 ? 3.233 1.152 -7.986 1.00 83.94 107 VAL A O 1
ATOM 748 N N . GLY A 1 108 ? 4.479 0.706 -9.780 1.00 78.88 108 GLY A N 1
ATOM 749 C CA . GLY A 1 108 ? 4.272 2.015 -10.397 1.00 78.88 108 GLY A CA 1
ATOM 750 C C . GLY A 1 108 ? 5.541 2.625 -10.987 1.00 78.88 108 GLY A C 1
ATOM 751 O O . GLY A 1 108 ? 6.583 1.977 -11.053 1.00 78.88 108 GLY A O 1
ATOM 752 N N . PRO A 1 109 ? 5.478 3.889 -11.430 1.00 75.31 109 PRO A N 1
ATOM 753 C CA . PRO A 1 109 ? 6.635 4.569 -12.009 1.00 75.31 109 PRO A CA 1
ATOM 754 C C . PRO A 1 109 ? 7.822 4.670 -11.040 1.00 75.31 109 PRO A C 1
ATOM 756 O O . PRO A 1 109 ? 8.968 4.544 -11.460 1.00 75.31 109 PRO A O 1
ATOM 759 N N . GLY A 1 110 ? 7.560 4.819 -9.735 1.00 78.31 110 GLY A N 1
ATOM 760 C CA . GLY A 1 110 ? 8.593 4.919 -8.699 1.00 78.31 110 GLY A CA 1
ATOM 761 C C . GLY A 1 110 ? 9.343 3.613 -8.406 1.00 78.31 110 GLY A C 1
ATOM 762 O O . GLY A 1 110 ? 10.338 3.639 -7.685 1.00 78.31 110 GLY A O 1
ATOM 763 N N . THR A 1 111 ? 8.901 2.476 -8.951 1.00 80.12 111 THR A N 1
ATOM 764 C CA . THR A 1 111 ? 9.657 1.208 -8.962 1.00 80.12 111 THR A CA 1
ATOM 765 C C . THR A 1 111 ? 10.405 0.999 -10.286 1.00 80.12 111 THR A C 1
ATOM 767 O O . THR A 1 111 ? 10.847 -0.109 -10.595 1.00 80.12 111 THR A O 1
ATOM 770 N N . GLY A 1 112 ? 10.504 2.038 -11.126 1.00 79.12 112 GLY A N 1
ATOM 771 C CA . GLY A 1 112 ? 11.044 1.937 -12.483 1.00 79.12 112 GLY A CA 1
ATOM 772 C C . GLY A 1 112 ? 10.154 1.115 -13.419 1.00 79.12 112 GLY A C 1
ATOM 773 O O . GLY A 1 112 ? 10.657 0.489 -14.348 1.00 79.12 112 GLY A O 1
ATOM 774 N N . GLY A 1 113 ? 8.846 1.042 -13.135 1.00 78.19 113 GLY A N 1
ATOM 775 C CA . GLY A 1 113 ? 7.893 0.211 -13.877 1.00 78.19 113 GLY A CA 1
ATOM 776 C C . GLY A 1 113 ? 7.971 -1.284 -13.553 1.00 78.19 113 GLY A C 1
ATOM 777 O O . GLY A 1 113 ? 7.254 -2.076 -14.163 1.00 78.19 113 GLY A O 1
ATOM 778 N N . LYS A 1 114 ? 8.813 -1.689 -12.593 1.00 83.50 114 LYS A N 1
ATOM 779 C CA . LYS A 1 114 ? 8.966 -3.091 -12.192 1.00 83.50 114 LYS A CA 1
ATOM 780 C C . LYS A 1 114 ? 7.917 -3.482 -11.160 1.00 83.50 114 LYS A C 1
ATOM 782 O O . LYS A 1 114 ? 7.619 -2.723 -10.238 1.00 83.50 114 LYS A O 1
ATOM 787 N N . LEU A 1 115 ? 7.396 -4.696 -11.286 1.00 85.75 115 LEU A N 1
ATOM 788 C CA . LEU A 1 115 ? 6.620 -5.334 -10.231 1.00 85.75 115 LEU A CA 1
ATOM 789 C C . LEU A 1 115 ? 7.601 -5.876 -9.191 1.00 85.75 115 LEU A C 1
ATOM 791 O O . LEU A 1 115 ? 8.447 -6.697 -9.529 1.00 85.75 115 LEU A O 1
ATOM 795 N N . MET A 1 116 ? 7.512 -5.415 -7.949 1.00 89.69 116 MET A N 1
ATOM 796 C CA . MET A 1 116 ? 8.377 -5.869 -6.856 1.00 89.69 116 MET A CA 1
ATOM 797 C C . MET A 1 116 ? 7.527 -6.496 -5.757 1.00 89.69 116 MET A C 1
ATOM 799 O O . MET A 1 116 ? 6.390 -6.076 -5.553 1.00 89.69 116 MET A O 1
ATOM 803 N N . SER A 1 117 ? 8.052 -7.475 -5.027 1.00 88.88 117 SER A N 1
ATOM 804 C CA . SER A 1 117 ? 7.342 -8.055 -3.885 1.00 88.88 117 SER A CA 1
ATOM 805 C C . SER A 1 117 ? 8.302 -8.447 -2.774 1.00 88.88 117 SER A C 1
ATOM 807 O O . SER A 1 117 ? 9.360 -9.011 -3.033 1.00 88.88 117 SER A O 1
ATOM 809 N N . ASN A 1 118 ? 7.912 -8.169 -1.532 1.00 89.56 118 ASN A N 1
ATOM 810 C CA . ASN A 1 118 ? 8.607 -8.668 -0.354 1.00 89.56 118 ASN A CA 1
ATOM 811 C C . ASN A 1 118 ? 7.959 -9.996 0.057 1.00 89.56 118 ASN A C 1
ATOM 813 O O . ASN A 1 118 ? 6.888 -10.000 0.670 1.00 89.56 118 ASN A O 1
ATOM 817 N N . ALA A 1 119 ? 8.590 -11.123 -0.288 1.00 85.44 119 ALA A N 1
ATOM 818 C CA . ALA A 1 119 ? 7.991 -12.448 -0.094 1.00 85.44 119 ALA A CA 1
ATOM 819 C C . ALA A 1 119 ? 7.716 -12.764 1.383 1.00 85.44 119 ALA A C 1
ATOM 821 O O . ALA A 1 119 ? 6.713 -13.399 1.713 1.00 85.44 119 ALA A O 1
ATOM 822 N N . LYS A 1 120 ? 8.572 -12.272 2.287 1.00 84.75 120 LYS A N 1
ATOM 823 C CA . LYS A 1 120 ? 8.396 -12.460 3.729 1.00 84.75 120 LYS A CA 1
ATOM 824 C C . LYS A 1 120 ? 7.144 -11.745 4.229 1.00 84.75 120 LYS A C 1
ATOM 826 O O . LYS A 1 120 ? 6.338 -12.354 4.930 1.00 84.75 120 LYS A O 1
ATOM 831 N N . VAL A 1 121 ? 6.960 -10.475 3.868 1.00 85.75 121 VAL A N 1
ATOM 832 C CA . VAL A 1 121 ? 5.771 -9.723 4.301 1.00 85.75 121 VAL A CA 1
ATOM 833 C C . VAL A 1 121 ? 4.513 -10.224 3.598 1.00 85.75 121 VAL A C 1
ATOM 835 O O . VAL A 1 121 ? 3.479 -10.346 4.250 1.00 85.75 121 VAL A O 1
ATOM 838 N N . ALA A 1 122 ? 4.601 -10.589 2.317 1.00 84.31 122 ALA A N 1
ATOM 839 C CA . ALA A 1 122 ? 3.496 -11.212 1.592 1.00 84.31 122 ALA A CA 1
ATOM 840 C C . ALA A 1 122 ? 2.995 -12.477 2.315 1.00 84.31 122 ALA A C 1
ATOM 842 O O . ALA A 1 122 ? 1.800 -12.599 2.575 1.00 84.31 122 ALA A O 1
ATOM 843 N N . GLY A 1 123 ? 3.912 -13.349 2.755 1.00 82.56 123 GLY A N 1
ATOM 844 C CA . GLY A 1 123 ? 3.580 -14.534 3.549 1.00 82.56 123 GLY A CA 1
ATOM 845 C C . GLY A 1 123 ? 2.927 -14.211 4.898 1.00 82.56 123 GLY A C 1
ATOM 846 O O . GLY A 1 123 ? 1.929 -14.831 5.258 1.00 82.56 123 GLY A O 1
ATOM 847 N N . VAL A 1 124 ? 3.429 -13.207 5.628 1.00 82.62 124 VAL A N 1
ATOM 848 C CA . VAL A 1 124 ? 2.831 -12.763 6.907 1.00 82.62 124 VAL A CA 1
ATOM 849 C C . VAL A 1 124 ? 1.420 -12.203 6.708 1.00 82.62 124 VAL A C 1
ATOM 851 O O . VAL A 1 124 ? 0.522 -12.492 7.500 1.00 82.62 124 VAL A O 1
ATOM 854 N N . ALA A 1 125 ? 1.214 -11.430 5.641 1.00 81.31 125 ALA A N 1
ATOM 855 C CA . ALA A 1 125 ? -0.077 -10.854 5.283 1.00 81.31 125 ALA A CA 1
ATOM 856 C C . ALA A 1 125 ? -1.021 -11.854 4.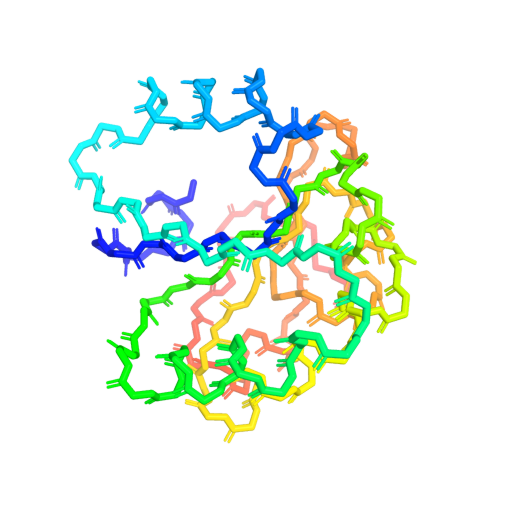587 1.00 81.31 125 ALA A C 1
ATOM 858 O O . ALA A 1 125 ? -2.163 -11.510 4.304 1.00 81.31 125 ALA A O 1
ATOM 859 N N . GLY A 1 126 ? -0.573 -13.086 4.320 1.00 80.69 126 GLY A N 1
ATOM 860 C CA . GLY A 1 126 ? -1.386 -14.125 3.685 1.00 80.69 126 GLY A CA 1
ATOM 861 C C . GLY A 1 126 ? -1.699 -13.865 2.210 1.00 80.69 126 GLY A C 1
ATOM 862 O O . GLY A 1 126 ? -2.678 -14.402 1.697 1.00 80.69 126 GLY A O 1
ATOM 863 N N . VAL A 1 127 ? -0.889 -13.054 1.524 1.00 84.19 127 VAL A N 1
ATOM 864 C CA . VAL A 1 127 ? -1.051 -12.767 0.094 1.00 84.19 127 VAL A CA 1
ATOM 865 C C . VAL A 1 127 ? -0.002 -13.473 -0.752 1.00 84.19 127 VAL A C 1
ATOM 867 O O . VAL A 1 127 ? 1.145 -13.653 -0.347 1.00 84.19 127 VAL A O 1
ATOM 870 N N . ALA A 1 128 ? -0.398 -13.853 -1.965 1.00 85.19 128 ALA A N 1
ATOM 871 C CA . ALA A 1 128 ? 0.513 -14.453 -2.924 1.00 85.19 128 ALA A CA 1
ATOM 872 C C . ALA A 1 128 ? 1.533 -13.428 -3.445 1.00 85.19 128 ALA A C 1
ATOM 874 O O . ALA A 1 128 ? 1.219 -12.249 -3.648 1.00 85.19 128 ALA A O 1
ATOM 875 N N . VAL A 1 129 ? 2.746 -13.912 -3.714 1.00 85.88 129 VAL A N 1
ATOM 876 C CA . VAL A 1 129 ? 3.737 -13.187 -4.512 1.00 85.88 129 VAL A CA 1
ATOM 877 C C . VAL A 1 129 ? 3.307 -13.276 -5.981 1.00 85.88 129 VAL A C 1
ATOM 879 O O . VAL A 1 129 ? 3.172 -14.388 -6.498 1.00 85.88 129 VAL A O 1
ATOM 882 N N . PRO A 1 130 ? 3.070 -12.151 -6.674 1.00 83.62 130 PRO A N 1
ATOM 883 C CA . PRO A 1 130 ? 2.631 -12.188 -8.064 1.00 83.62 130 PRO A CA 1
ATOM 884 C C . PRO A 1 130 ? 3.695 -12.773 -8.996 1.00 83.62 130 PRO A C 1
ATOM 886 O O . PRO A 1 130 ? 4.888 -12.497 -8.851 1.00 83.62 130 PRO A O 1
ATOM 889 N N . ALA A 1 131 ? 3.260 -13.517 -10.013 1.00 80.19 131 ALA A N 1
ATOM 890 C CA . ALA A 1 131 ? 4.155 -14.016 -11.051 1.00 80.19 131 ALA A CA 1
ATOM 891 C C . ALA A 1 131 ? 4.862 -12.856 -11.780 1.00 80.19 131 ALA A C 1
ATOM 893 O O . ALA A 1 131 ? 4.236 -11.856 -12.136 1.00 80.19 131 ALA A O 1
ATOM 894 N N . GLY A 1 132 ? 6.173 -12.993 -11.999 1.00 80.81 132 GLY A N 1
ATOM 895 C CA . GLY A 1 132 ? 7.000 -11.964 -12.638 1.00 80.81 132 GLY A CA 1
ATOM 896 C C . GLY A 1 132 ? 7.408 -10.805 -11.723 1.00 80.81 132 GLY A C 1
ATOM 897 O O . GLY A 1 132 ? 8.047 -9.867 -12.198 1.00 80.81 132 GLY A O 1
ATOM 898 N N . ALA A 1 133 ? 7.072 -10.850 -10.428 1.00 84.00 133 ALA A N 1
ATOM 899 C CA . ALA A 1 133 ? 7.591 -9.890 -9.464 1.00 84.00 133 ALA A CA 1
ATOM 900 C C . ALA A 1 133 ? 9.081 -10.144 -9.183 1.00 84.00 133 ALA A C 1
ATOM 902 O O . ALA A 1 133 ? 9.496 -11.276 -8.934 1.00 84.00 133 ALA A O 1
ATOM 903 N N . THR A 1 134 ? 9.883 -9.081 -9.160 1.00 86.25 134 THR A N 1
ATOM 904 C CA . THR A 1 134 ? 11.215 -9.118 -8.557 1.00 86.25 134 THR A CA 1
ATOM 905 C C . THR A 1 134 ? 11.051 -9.268 -7.049 1.00 86.25 134 THR A C 1
ATOM 907 O O . THR A 1 134 ? 10.514 -8.377 -6.386 1.00 86.25 134 THR A O 1
ATOM 910 N N . VAL A 1 135 ? 11.488 -10.408 -6.521 1.00 83.38 135 VAL A N 1
ATOM 911 C CA . VAL A 1 135 ? 11.432 -10.694 -5.088 1.00 83.38 135 VAL A CA 1
ATOM 912 C C . VAL A 1 135 ? 12.602 -10.007 -4.391 1.00 83.38 135 VAL A C 1
ATOM 914 O O . VAL A 1 135 ? 13.748 -10.164 -4.814 1.00 83.38 135 VAL A O 1
ATOM 917 N N . LEU A 1 136 ? 12.284 -9.231 -3.355 1.00 76.06 136 LEU A N 1
ATOM 918 C CA . LEU A 1 136 ? 13.233 -8.647 -2.407 1.00 76.06 136 LEU A CA 1
ATOM 919 C C . LEU A 1 136 ? 13.304 -9.479 -1.124 1.00 76.06 136 LEU A C 1
ATOM 921 O O . LEU A 1 136 ? 12.248 -10.025 -0.716 1.00 76.06 136 LEU A O 1
#

Sequence (136 aa):
MKKAWPCETIAVVCDTNGSKAALSTLTGAATGMKIMVVDVKGPQDMGKAISTLTSRKPDAILLLAGDRIAGDGSAAATFLIQRMAAIKVPTAATTEAGVKQGAALGVGPGTGGKLMSNAKVAGVAGVAVPAGATVL

Foldseek 3Di:
DCLQFVFQEEEEEAACVQCVVVVVVCVVVQVRHHYHYDHDPAPVCLVVVLVVCLVVVGQAYEADDPGPHCHQLDPSVLVVCVSCLVVLHAYEYQAPSNVVSPHQWHAHVNPVRATAGACVSCVSSVGDGRPRHHYD